Protein AF-A0A970RDG0-F1 (afdb_monomer)

pLDDT: mean 81.61, std 16.7, range [33.03, 96.19]

Solvent-accessible surface area (backbone atoms only — not comparable to full-atom values): 4797 Å² total; per-residue (Å²): 130,56,71,69,56,57,50,50,53,48,50,53,50,68,67,30,68,68,54,47,50,33,31,42,44,54,76,74,32,67,66,60,44,53,52,42,35,73,81,38,53,65,60,36,48,50,36,45,52,50,17,53,51,48,52,52,49,52,54,51,38,48,76,72,72,43,88,59,63,78,78,69,55,69,76,65,68,66,65,69,77,74,117

Foldseek 3Di:
DPPVVVLVVLVVLLPDVVLLVLLCCQPPPVPVLVVCCVVPVVVSVVSNVSNVVNVVSVVVCVVVVNPCVVSVCPPPVVVVVPD

Secondary structure (DSSP, 8-state):
--HHHHHHHHHHHHT-HHHHHHHHHHHH-HHHHHHHHHH-HHHHHHHHHHHHHHHHHHHHHHHTT---GGGS-TTTTSSSS--

Sequence (83 aa):
MSESTSLALLLELVSNPLMMSNYTLYTGNPEDLGSIAKDDPQLAEWIRDLGRTMEAALKHLRKHGVPVDHLTCLEVMASEMMN

Radius of gyration: 14.49 Å; Cα contacts (8 Å, |Δi|>4): 57; chains: 1; bounding box: 28×36×34 Å

Mean predicted aligned error: 7.54 Å

Structure (mmCIF, N/CA/C/O backbone):
data_AF-A0A970RDG0-F1
#
_entry.id   AF-A0A970RDG0-F1
#
loop_
_atom_site.group_PDB
_atom_site.id
_atom_site.type_symbol
_atom_site.label_atom_id
_atom_site.label_alt_id
_atom_site.label_comp_id
_atom_site.label_asym_id
_atom_site.label_entity_id
_atom_site.label_seq_id
_atom_site.pdbx_PDB_ins_code
_atom_site.Cartn_x
_atom_site.Cartn_y
_atom_site.Cartn_z
_atom_site.occupancy
_atom_site.B_iso_or_equiv
_atom_site.auth_seq_id
_atom_site.auth_comp_id
_atom_site.auth_asym_id
_atom_site.auth_atom_id
_atom_site.pdbx_PDB_model_num
ATOM 1 N N . MET A 1 1 ? -6.951 16.122 17.157 1.00 57.53 1 MET A N 1
ATOM 2 C CA . MET A 1 1 ? -7.912 15.221 16.483 1.00 57.53 1 MET A CA 1
ATOM 3 C C . MET A 1 1 ? -8.368 14.191 17.494 1.00 57.53 1 MET A C 1
ATOM 5 O O . MET A 1 1 ? -7.537 13.770 18.288 1.00 57.53 1 MET A O 1
ATOM 9 N N . SER A 1 2 ? -9.654 13.838 17.524 1.00 72.12 2 SER A N 1
ATOM 10 C CA . SER A 1 2 ? -10.101 12.703 18.337 1.00 72.12 2 SER A CA 1
ATOM 11 C C . SER A 1 2 ? -9.523 11.408 17.755 1.00 72.12 2 SER A C 1
ATOM 13 O O . SER A 1 2 ? -9.278 11.330 16.549 1.00 72.12 2 SER A O 1
ATOM 15 N N . GLU A 1 3 ? -9.313 10.389 18.590 1.00 67.19 3 GLU A N 1
ATOM 16 C CA . GLU A 1 3 ? -8.848 9.067 18.132 1.00 67.19 3 GLU A CA 1
ATOM 17 C C . GLU A 1 3 ? -9.744 8.494 17.023 1.00 67.19 3 GLU A C 1
ATOM 19 O O . GLU A 1 3 ? -9.254 7.878 16.081 1.00 67.19 3 GLU A O 1
ATOM 24 N N . SER A 1 4 ? -11.046 8.797 17.073 1.00 74.69 4 SER A N 1
ATOM 25 C CA . SER A 1 4 ? -12.032 8.418 16.057 1.00 74.69 4 SER A CA 1
ATOM 26 C C . SER A 1 4 ? -11.716 8.986 14.665 1.00 74.69 4 SER A C 1
ATOM 28 O O . SER A 1 4 ? -11.801 8.254 13.681 1.00 74.69 4 SER A O 1
ATOM 30 N N . THR A 1 5 ? -11.296 10.253 14.559 1.00 82.69 5 THR A N 1
ATOM 31 C CA . THR A 1 5 ? -10.949 10.856 13.259 1.00 82.69 5 THR A CA 1
ATOM 32 C C . THR A 1 5 ? -9.647 10.284 12.705 1.00 82.69 5 THR A C 1
ATOM 34 O O . THR A 1 5 ? -9.561 9.997 11.515 1.00 82.69 5 THR A O 1
ATOM 37 N N . SER A 1 6 ? -8.636 10.086 13.554 1.00 84.75 6 SER A N 1
ATOM 38 C CA . SER A 1 6 ? -7.359 9.502 13.125 1.00 84.75 6 SER A CA 1
ATOM 39 C C . SER A 1 6 ? -7.535 8.067 12.622 1.00 84.75 6 SER A C 1
ATOM 41 O O . SER A 1 6 ? -6.941 7.693 11.614 1.00 84.75 6 SER A O 1
ATOM 43 N N . LEU A 1 7 ? -8.388 7.281 13.285 1.00 86.19 7 LEU A N 1
ATOM 44 C CA . LEU A 1 7 ? -8.705 5.920 12.863 1.00 86.19 7 LEU A CA 1
ATOM 45 C C . LEU A 1 7 ? -9.443 5.886 11.518 1.00 86.19 7 LEU A C 1
ATOM 47 O O . LEU A 1 7 ? -9.101 5.073 10.663 1.00 86.19 7 LEU A O 1
ATOM 51 N N . ALA A 1 8 ? -10.413 6.783 11.313 1.00 87.38 8 ALA A N 1
ATOM 52 C CA . ALA A 1 8 ? -11.147 6.889 10.053 1.00 87.38 8 ALA A CA 1
ATOM 53 C C . ALA A 1 8 ? -10.214 7.205 8.873 1.00 87.38 8 ALA A C 1
ATOM 55 O O . ALA A 1 8 ? -10.253 6.515 7.860 1.00 87.38 8 ALA A O 1
ATOM 56 N N . LEU A 1 9 ? -9.301 8.167 9.038 1.00 89.06 9 LEU A N 1
ATOM 57 C CA . LEU A 1 9 ? -8.331 8.508 7.993 1.00 89.06 9 LEU A CA 1
ATOM 58 C C . LEU A 1 9 ? -7.354 7.365 7.698 1.00 89.06 9 LEU A C 1
ATOM 60 O O . LEU A 1 9 ? -6.990 7.150 6.545 1.00 89.06 9 LEU A O 1
ATOM 64 N N . LEU A 1 10 ? -6.931 6.611 8.718 1.00 90.81 10 LEU A N 1
ATOM 65 C CA . LEU A 1 10 ? -6.094 5.428 8.508 1.00 90.81 10 LEU A CA 1
ATOM 66 C C . LEU A 1 10 ? -6.844 4.342 7.737 1.00 90.81 10 LEU A C 1
ATOM 68 O O . LEU A 1 10 ? -6.253 3.717 6.862 1.00 90.81 10 LEU A O 1
ATOM 72 N N . LEU A 1 11 ? -8.130 4.137 8.028 1.00 89.88 11 LEU A N 1
ATOM 73 C CA . LEU A 1 11 ? -8.981 3.207 7.287 1.00 89.88 11 LEU A CA 1
ATOM 74 C C . LEU A 1 11 ? -9.169 3.637 5.830 1.00 89.88 11 LEU A C 1
ATOM 76 O O . LEU A 1 11 ? -9.040 2.804 4.934 1.00 89.88 11 LEU A O 1
ATOM 80 N N . GLU A 1 12 ? -9.415 4.923 5.583 1.00 91.00 12 GLU A N 1
ATOM 81 C CA . GLU A 1 12 ? -9.501 5.486 4.230 1.00 91.00 12 GLU A CA 1
ATOM 82 C C . GLU A 1 12 ? -8.189 5.304 3.460 1.00 91.00 12 GLU A C 1
ATOM 84 O O . GLU A 1 12 ? -8.205 4.901 2.297 1.00 91.00 12 GLU A O 1
ATOM 89 N N . LEU A 1 13 ? -7.049 5.530 4.121 1.00 90.69 13 LEU A N 1
ATOM 90 C CA . LEU A 1 13 ? -5.728 5.330 3.533 1.00 90.69 13 LEU A CA 1
ATOM 91 C C . LEU A 1 13 ? -5.502 3.865 3.144 1.00 90.69 13 LEU A C 1
ATOM 93 O O . LEU A 1 13 ? -5.114 3.599 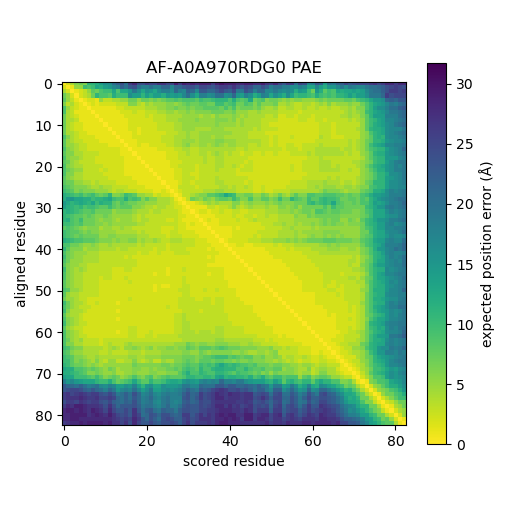2.007 1.00 90.69 13 LEU A O 1
ATOM 97 N N . VAL A 1 14 ? -5.749 2.917 4.058 1.00 90.44 14 VAL A N 1
ATOM 98 C CA . VAL A 1 14 ? -5.482 1.494 3.778 1.00 90.44 14 VAL A CA 1
ATOM 99 C C . VAL A 1 14 ? -6.498 0.855 2.835 1.00 90.44 14 VAL A C 1
ATOM 101 O O . VAL A 1 14 ? -6.212 -0.174 2.235 1.00 90.44 14 VAL A O 1
ATOM 104 N N . SER A 1 15 ? -7.668 1.469 2.677 1.00 88.00 15 SER A N 1
ATOM 105 C CA . SER A 1 15 ? -8.686 1.028 1.716 1.00 88.00 15 SER A CA 1
ATOM 106 C C . SER A 1 15 ? -8.501 1.665 0.335 1.00 88.00 15 SER A C 1
ATOM 108 O O . SER A 1 15 ? -9.244 1.349 -0.593 1.00 88.00 15 SER A O 1
ATOM 110 N N . ASN A 1 16 ? -7.534 2.573 0.171 1.00 89.94 16 ASN A N 1
ATOM 111 C CA . ASN A 1 16 ? -7.297 3.254 -1.092 1.00 89.94 16 ASN A CA 1
ATOM 112 C C . ASN A 1 16 ? -6.656 2.291 -2.122 1.00 89.94 16 ASN A C 1
ATOM 114 O O . ASN A 1 16 ? -5.557 1.782 -1.877 1.00 89.94 16 ASN A O 1
ATOM 118 N N . PRO A 1 17 ? -7.268 2.082 -3.305 1.00 87.19 17 PRO A N 1
ATOM 119 C CA . PRO A 1 17 ? -6.749 1.148 -4.309 1.00 87.19 17 PRO A CA 1
ATOM 120 C C . PRO A 1 17 ? -5.347 1.487 -4.831 1.00 87.19 17 PRO A C 1
ATOM 122 O O . PRO A 1 17 ? -4.560 0.584 -5.119 1.00 87.19 17 PRO A O 1
ATOM 125 N N . LEU A 1 18 ? -5.001 2.776 -4.932 1.00 87.81 18 LEU A N 1
ATOM 126 C CA . LEU A 1 18 ? -3.662 3.200 -5.349 1.00 87.81 18 LEU A CA 1
ATOM 127 C C . LEU A 1 18 ? -2.633 2.874 -4.268 1.00 87.81 18 LEU A C 1
ATOM 129 O O . LEU A 1 18 ? -1.552 2.382 -4.586 1.00 87.81 18 LEU A O 1
ATOM 133 N N . MET A 1 19 ? -2.966 3.095 -2.995 1.00 90.31 19 MET A N 1
ATOM 134 C CA . MET A 1 19 ? -2.091 2.720 -1.879 1.00 90.31 19 MET A CA 1
ATOM 135 C C . MET A 1 19 ? -1.880 1.207 -1.825 1.00 90.31 19 MET A C 1
ATOM 137 O O . MET A 1 19 ? -0.746 0.753 -1.694 1.00 90.31 19 MET A O 1
ATOM 141 N N . MET A 1 20 ? -2.946 0.428 -2.015 1.00 87.88 20 MET A N 1
ATOM 142 C CA . MET A 1 20 ? -2.882 -1.033 -2.099 1.00 87.88 20 MET A CA 1
ATOM 143 C C . MET A 1 20 ? -2.025 -1.527 -3.270 1.00 87.88 20 MET A C 1
ATOM 145 O O . MET A 1 20 ? -1.218 -2.441 -3.102 1.00 87.88 20 MET A O 1
ATOM 149 N N . SER A 1 21 ? -2.144 -0.899 -4.441 1.00 85.69 21 SER A N 1
ATOM 150 C CA . SER A 1 21 ? -1.336 -1.247 -5.618 1.00 85.69 21 SER A CA 1
ATOM 151 C C . SER A 1 21 ? 0.149 -0.954 -5.385 1.00 85.69 21 SER A C 1
ATOM 153 O O . SER A 1 21 ? 0.998 -1.806 -5.633 1.00 85.69 21 SER A O 1
ATOM 155 N N . ASN A 1 22 ? 0.470 0.217 -4.822 1.00 87.88 22 ASN A N 1
ATOM 156 C CA . ASN A 1 22 ? 1.843 0.571 -4.449 1.00 87.88 22 ASN A CA 1
ATOM 157 C C . ASN A 1 22 ? 2.414 -0.383 -3.395 1.00 87.88 22 ASN A C 1
ATOM 159 O O . ASN A 1 22 ? 3.562 -0.806 -3.493 1.00 87.88 22 ASN A O 1
ATOM 163 N N . TYR A 1 23 ? 1.605 -0.762 -2.405 1.00 89.44 23 TYR A N 1
ATOM 164 C CA . TYR A 1 23 ? 2.004 -1.720 -1.381 1.00 89.44 23 TYR A CA 1
ATOM 165 C C . TYR A 1 23 ? 2.252 -3.121 -1.953 1.00 89.44 23 TYR A C 1
ATOM 167 O O . TYR A 1 23 ? 3.198 -3.794 -1.543 1.00 89.44 23 TYR A O 1
ATOM 175 N N . THR A 1 24 ? 1.462 -3.533 -2.944 1.00 86.81 24 THR A N 1
ATOM 176 C CA . THR A 1 24 ? 1.656 -4.792 -3.676 1.00 86.81 24 THR A CA 1
ATOM 177 C C . THR A 1 24 ? 2.966 -4.786 -4.456 1.00 86.81 24 THR A C 1
ATOM 179 O O . THR A 1 24 ? 3.743 -5.727 -4.342 1.00 86.81 24 THR A O 1
ATOM 182 N N . LEU A 1 25 ? 3.269 -3.707 -5.183 1.00 86.44 25 LEU A N 1
ATOM 183 C CA . LEU A 1 25 ? 4.551 -3.560 -5.881 1.00 86.44 25 LEU A CA 1
ATOM 184 C C . LEU A 1 25 ? 5.732 -3.564 -4.901 1.00 86.44 25 LEU A C 1
ATOM 186 O O . LEU A 1 25 ? 6.742 -4.220 -5.143 1.00 86.44 25 LEU A O 1
ATOM 190 N N . TYR A 1 26 ? 5.586 -2.874 -3.768 1.00 86.31 26 TYR A N 1
ATOM 191 C CA . TYR A 1 26 ? 6.603 -2.812 -2.720 1.00 86.31 26 TYR A CA 1
ATOM 192 C C . TYR A 1 26 ? 6.883 -4.174 -2.059 1.00 86.31 26 TYR A C 1
ATOM 194 O O . TYR A 1 26 ? 8.043 -4.488 -1.801 1.00 86.31 26 TYR A O 1
ATOM 202 N N . THR A 1 27 ? 5.850 -4.975 -1.774 1.00 85.38 27 THR A N 1
ATOM 203 C CA . THR A 1 27 ? 5.985 -6.243 -1.025 1.00 85.38 27 THR A CA 1
ATOM 204 C C . THR A 1 27 ? 6.117 -7.483 -1.902 1.00 85.38 27 THR A C 1
ATOM 206 O O . THR A 1 27 ? 6.797 -8.430 -1.514 1.00 85.38 27 THR A O 1
ATOM 209 N N . GLY A 1 28 ? 5.454 -7.496 -3.056 1.00 79.12 28 GLY A N 1
ATOM 210 C CA . GLY A 1 28 ? 5.253 -8.686 -3.875 1.00 79.12 28 GLY A CA 1
ATOM 211 C C . GLY A 1 28 ? 6.070 -8.728 -5.160 1.00 79.12 28 GLY A C 1
ATOM 212 O O . GLY A 1 28 ? 6.204 -9.814 -5.716 1.00 79.12 28 GLY A O 1
ATOM 213 N N . ASN A 1 29 ? 6.622 -7.602 -5.640 1.00 81.81 29 ASN A N 1
ATOM 214 C CA . ASN A 1 29 ? 7.312 -7.589 -6.933 1.00 81.81 29 ASN A CA 1
ATOM 215 C C . ASN A 1 29 ? 8.602 -6.737 -6.968 1.00 81.81 29 ASN A C 1
ATOM 217 O O . ASN A 1 29 ? 8.648 -5.664 -7.578 1.00 81.81 29 ASN A O 1
ATOM 221 N N . PRO A 1 30 ? 9.690 -7.201 -6.319 1.00 77.62 30 PRO A N 1
ATOM 222 C CA . PRO A 1 30 ? 10.953 -6.463 -6.268 1.00 77.62 30 PRO A CA 1
ATOM 223 C C . PRO A 1 30 ? 11.626 -6.306 -7.641 1.00 77.62 30 PRO A C 1
ATOM 225 O O . PRO A 1 30 ? 12.381 -5.353 -7.839 1.00 77.62 30 PRO A O 1
ATOM 228 N N . GLU A 1 31 ? 11.359 -7.209 -8.590 1.00 84.00 31 GLU A N 1
ATOM 229 C CA . GLU A 1 31 ? 11.902 -7.149 -9.953 1.00 84.00 31 GLU A CA 1
ATOM 230 C C . GLU A 1 31 ? 11.267 -6.020 -10.775 1.00 84.00 31 GLU A C 1
ATOM 232 O O . GLU A 1 31 ? 11.987 -5.245 -11.413 1.00 84.00 31 GLU A O 1
ATOM 237 N N . ASP A 1 32 ? 9.943 -5.859 -10.691 1.00 85.69 32 ASP A N 1
ATOM 238 C CA . ASP A 1 32 ? 9.222 -4.739 -11.309 1.00 85.69 32 ASP A CA 1
ATOM 239 C C . ASP A 1 32 ? 9.700 -3.410 -10.733 1.00 85.69 32 ASP A C 1
ATOM 241 O O . ASP A 1 32 ? 10.028 -2.478 -11.467 1.00 85.69 32 ASP A O 1
ATOM 24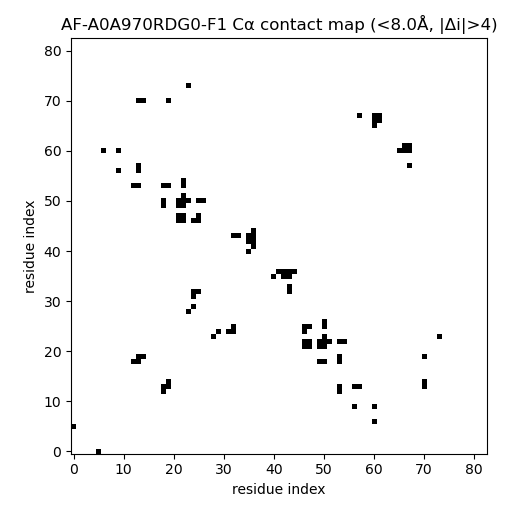5 N N . LEU A 1 33 ? 9.828 -3.339 -9.407 1.00 86.81 33 LEU A N 1
ATOM 246 C CA . LEU A 1 33 ? 10.323 -2.147 -8.729 1.00 86.81 33 LEU A CA 1
ATOM 247 C C . LEU A 1 33 ? 11.772 -1.816 -9.130 1.00 86.81 33 LEU A C 1
ATOM 249 O O . LEU A 1 33 ? 12.145 -0.648 -9.243 1.00 86.81 33 LEU A O 1
ATOM 253 N N . GLY A 1 34 ? 12.594 -2.845 -9.349 1.00 87.50 34 GLY A N 1
ATOM 254 C CA . GLY A 1 34 ? 13.955 -2.716 -9.861 1.00 87.50 34 GLY A CA 1
ATOM 255 C C . GLY A 1 34 ? 14.004 -2.249 -11.315 1.00 87.50 34 GLY A C 1
ATOM 256 O O . GLY A 1 34 ? 14.9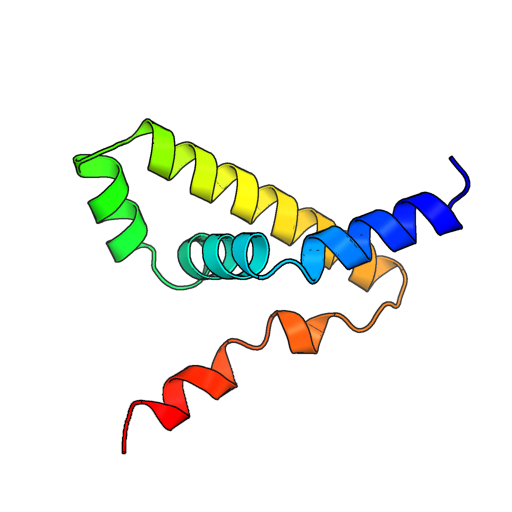16 -1.510 -11.680 1.00 87.50 34 GLY A O 1
ATOM 257 N N . SER A 1 35 ? 13.026 -2.640 -12.131 1.00 91.19 35 SER A N 1
ATOM 258 C CA . SER A 1 35 ? 12.885 -2.173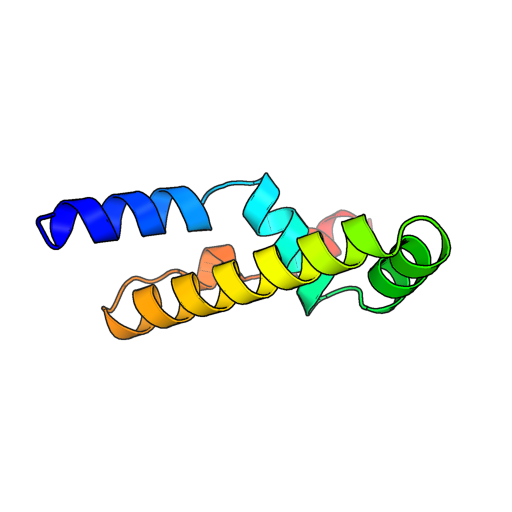 -13.514 1.00 91.19 35 SER A CA 1
ATOM 259 C C . SER A 1 35 ? 12.449 -0.709 -13.556 1.00 91.19 35 SER A C 1
ATOM 261 O O . SER A 1 35 ? 13.125 0.094 -14.191 1.00 91.19 35 SER A O 1
ATOM 263 N N . ILE A 1 36 ? 11.439 -0.328 -12.763 1.00 90.38 36 ILE A N 1
ATOM 264 C CA . ILE A 1 36 ? 11.025 1.074 -12.591 1.00 90.38 36 ILE A CA 1
ATOM 265 C C . ILE A 1 36 ? 12.209 1.921 -12.122 1.00 90.38 36 ILE A C 1
ATOM 267 O O . ILE A 1 36 ? 12.439 2.987 -12.668 1.00 90.38 36 ILE A O 1
ATOM 271 N N . ALA A 1 37 ? 13.016 1.436 -11.174 1.00 91.94 37 ALA A N 1
ATOM 272 C CA . ALA A 1 37 ? 14.164 2.188 -10.670 1.00 91.94 37 ALA A CA 1
ATOM 273 C C . ALA A 1 37 ? 15.257 2.458 -11.720 1.00 91.94 37 ALA A C 1
ATOM 275 O O . ALA A 1 37 ? 16.060 3.367 -11.519 1.00 91.94 37 ALA A O 1
ATOM 276 N N . LYS A 1 38 ? 15.330 1.673 -12.805 1.00 94.12 38 LYS A N 1
ATOM 277 C CA . LYS A 1 38 ? 16.273 1.921 -13.909 1.00 94.12 38 LYS A CA 1
ATOM 278 C C . LYS A 1 38 ? 15.802 3.064 -14.804 1.00 94.12 38 LYS A C 1
ATOM 280 O O . LYS A 1 38 ? 16.641 3.836 -15.260 1.00 94.12 38 LYS A O 1
ATOM 285 N N . ASP A 1 39 ? 14.495 3.155 -15.027 1.00 95.12 39 ASP A N 1
ATOM 286 C CA . ASP A 1 39 ? 13.884 4.152 -15.909 1.00 95.12 39 ASP A CA 1
ATOM 287 C C . ASP A 1 39 ? 13.575 5.460 -15.161 1.00 95.12 39 ASP A C 1
ATOM 289 O O . ASP A 1 39 ? 13.869 6.548 -15.653 1.00 95.12 39 ASP A O 1
ATOM 293 N N . ASP A 1 40 ? 13.033 5.351 -13.946 1.00 96.19 40 ASP A N 1
ATOM 294 C CA . ASP A 1 40 ? 12.689 6.452 -13.047 1.00 96.19 40 ASP A CA 1
ATOM 295 C C . ASP A 1 40 ? 13.006 6.091 -11.574 1.00 96.19 40 ASP A C 1
ATOM 297 O O . ASP A 1 40 ? 12.175 5.533 -10.839 1.00 96.19 40 ASP A O 1
ATOM 301 N N . PRO A 1 41 ? 14.224 6.422 -11.101 1.00 94.25 41 PRO A N 1
ATOM 302 C CA . PRO A 1 41 ? 14.642 6.170 -9.724 1.00 94.25 41 PRO A CA 1
ATOM 303 C C . PRO A 1 41 ? 13.775 6.879 -8.678 1.00 94.25 41 PRO A C 1
ATOM 305 O O . PRO A 1 41 ? 13.592 6.353 -7.578 1.00 94.25 41 PRO A O 1
ATOM 308 N N . GLN A 1 42 ? 13.254 8.066 -9.005 1.00 96.12 42 GLN A N 1
ATOM 309 C CA . GLN A 1 42 ? 12.484 8.884 -8.073 1.00 96.12 42 GLN A CA 1
ATOM 310 C C . GLN A 1 42 ? 11.087 8.298 -7.870 1.00 96.12 42 GLN A C 1
ATOM 312 O O . GLN A 1 42 ? 10.628 8.173 -6.734 1.00 96.12 42 GLN A O 1
ATOM 317 N N . LEU A 1 43 ? 10.443 7.856 -8.951 1.00 93.31 43 LEU A N 1
ATOM 318 C CA . LEU A 1 43 ? 9.183 7.129 -8.867 1.00 93.31 43 LEU A CA 1
ATOM 319 C C . LEU A 1 43 ? 9.337 5.848 -8.040 1.00 93.31 43 LEU A C 1
ATOM 321 O O . LEU A 1 43 ? 8.514 5.579 -7.167 1.00 93.31 43 LEU A O 1
ATOM 325 N N . ALA A 1 44 ? 10.407 5.079 -8.259 1.00 93.50 44 ALA A N 1
ATOM 326 C CA . ALA A 1 44 ? 10.666 3.874 -7.473 1.00 93.50 44 ALA A CA 1
ATOM 327 C C . ALA A 1 44 ? 10.837 4.174 -5.973 1.00 93.50 44 ALA A C 1
ATOM 329 O O . ALA A 1 44 ? 10.369 3.404 -5.132 1.00 93.50 44 ALA A O 1
ATOM 330 N N . GLU A 1 45 ? 11.485 5.285 -5.618 1.00 94.19 45 GLU A N 1
ATOM 331 C CA . GLU A 1 45 ? 11.596 5.737 -4.229 1.00 94.19 45 GLU A CA 1
ATOM 332 C C . GLU A 1 45 ? 10.230 6.104 -3.637 1.00 94.19 45 GLU A C 1
ATOM 334 O O . GLU A 1 45 ? 9.892 5.624 -2.553 1.00 94.19 45 GLU A O 1
ATOM 339 N N . TRP A 1 46 ? 9.394 6.842 -4.372 1.00 94.62 46 TRP A N 1
ATOM 340 C CA . TRP A 1 46 ? 8.035 7.168 -3.931 1.00 94.62 46 TRP A CA 1
ATOM 341 C C . TRP A 1 46 ? 7.178 5.926 -3.701 1.00 94.62 46 TRP A C 1
ATOM 343 O O . TRP A 1 46 ? 6.476 5.849 -2.693 1.00 94.62 46 TRP A O 1
ATOM 353 N N . ILE A 1 47 ? 7.266 4.921 -4.574 1.00 93.06 47 ILE A N 1
ATOM 354 C CA . ILE A 1 47 ? 6.547 3.654 -4.385 1.00 93.06 47 ILE A CA 1
ATOM 355 C C . ILE A 1 47 ? 7.005 2.971 -3.084 1.00 93.06 47 ILE A C 1
ATOM 357 O O . ILE A 1 47 ? 6.166 2.499 -2.312 1.00 93.06 47 ILE A O 1
ATOM 361 N N . ARG A 1 48 ? 8.314 2.964 -2.780 1.00 91.94 48 ARG A N 1
ATOM 362 C CA . ARG A 1 48 ? 8.833 2.416 -1.508 1.00 91.94 48 ARG A CA 1
ATOM 363 C C . ARG A 1 48 ? 8.324 3.194 -0.303 1.00 91.94 48 ARG A C 1
ATOM 365 O O . ARG A 1 48 ? 7.954 2.583 0.696 1.00 91.94 48 ARG A O 1
ATOM 372 N N . ASP A 1 49 ? 8.302 4.518 -0.370 1.00 94.25 49 ASP A N 1
ATOM 373 C CA . ASP A 1 49 ? 7.817 5.366 0.723 1.00 94.25 49 ASP A CA 1
ATOM 374 C C . ASP A 1 49 ? 6.331 5.155 1.004 1.00 94.25 49 ASP A C 1
ATOM 376 O O . ASP A 1 49 ? 5.924 5.006 2.163 1.00 94.25 49 ASP A O 1
ATOM 380 N N . LEU A 1 50 ? 5.524 5.064 -0.052 1.00 93.12 50 LEU A N 1
ATOM 381 C CA . LEU A 1 50 ? 4.104 4.744 0.053 1.00 93.12 50 LEU A CA 1
ATOM 382 C C . LEU A 1 50 ? 3.895 3.333 0.616 1.00 93.12 50 LEU A C 1
ATOM 384 O O . LEU A 1 50 ? 3.074 3.156 1.516 1.00 93.12 50 LEU A O 1
ATOM 388 N N . GLY A 1 51 ? 4.684 2.352 0.170 1.00 91.81 51 GLY A N 1
ATOM 389 C CA . GLY A 1 51 ? 4.6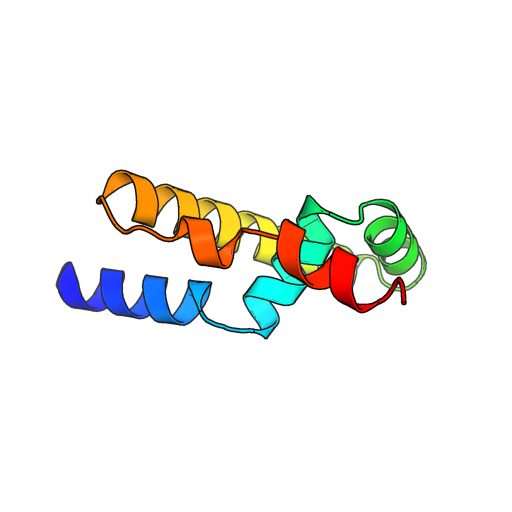62 0.989 0.701 1.00 91.81 51 GLY A CA 1
ATOM 390 C C . GLY A 1 51 ? 5.003 0.919 2.194 1.00 91.81 51 GLY A C 1
ATOM 391 O O . GLY A 1 51 ? 4.271 0.298 2.966 1.00 91.81 51 GLY A O 1
ATOM 392 N N . ARG A 1 52 ? 6.050 1.630 2.636 1.00 92.50 52 ARG A N 1
ATOM 393 C CA . ARG A 1 52 ? 6.426 1.743 4.059 1.00 92.50 52 ARG A CA 1
ATOM 394 C C . ARG A 1 52 ? 5.342 2.420 4.896 1.00 92.50 52 ARG A C 1
ATOM 396 O O . ARG A 1 52 ? 5.051 1.983 6.010 1.00 92.50 52 ARG A O 1
ATOM 403 N N . THR A 1 53 ? 4.725 3.470 4.358 1.00 92.88 53 THR A N 1
ATOM 404 C CA . THR A 1 53 ? 3.615 4.181 5.011 1.00 92.88 53 THR A CA 1
ATOM 405 C C . THR A 1 53 ? 2.406 3.265 5.189 1.00 92.88 53 THR A C 1
ATOM 407 O O . THR A 1 53 ? 1.82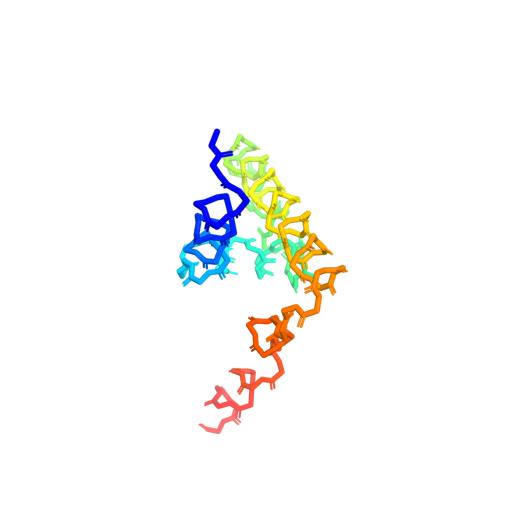6 3.204 6.276 1.00 92.88 53 THR A O 1
ATOM 410 N N . MET A 1 54 ? 2.065 2.501 4.151 1.00 92.25 54 MET A N 1
ATOM 411 C CA . MET A 1 54 ? 0.984 1.523 4.186 1.00 92.25 54 MET A CA 1
ATOM 412 C C . MET A 1 54 ? 1.244 0.425 5.224 1.00 92.25 54 MET A C 1
ATOM 414 O O . MET A 1 54 ? 0.374 0.122 6.041 1.00 92.25 54 MET A O 1
ATOM 418 N N . GLU A 1 55 ? 2.460 -0.125 5.258 1.00 91.81 55 GLU A N 1
ATOM 419 C CA . GLU A 1 55 ? 2.864 -1.136 6.239 1.00 91.81 55 GLU A CA 1
ATOM 420 C C . GLU A 1 55 ? 2.717 -0.627 7.681 1.00 91.81 55 GLU A C 1
ATOM 422 O O . GLU A 1 55 ? 2.181 -1.320 8.554 1.00 91.81 55 GLU A O 1
ATOM 427 N N . ALA A 1 56 ? 3.151 0.611 7.934 1.00 92.19 56 ALA A N 1
ATOM 428 C CA . ALA A 1 56 ? 3.024 1.244 9.238 1.00 92.19 56 ALA A CA 1
ATOM 429 C C . ALA A 1 56 ? 1.553 1.446 9.639 1.00 92.19 56 ALA A C 1
ATOM 431 O O . ALA A 1 56 ? 1.191 1.151 10.784 1.00 92.19 56 ALA A O 1
ATOM 432 N N . ALA A 1 57 ? 0.702 1.890 8.708 1.00 92.00 57 ALA A N 1
ATOM 433 C CA . ALA A 1 57 ? -0.730 2.075 8.934 1.00 92.00 57 ALA A CA 1
ATOM 434 C C . ALA A 1 57 ? -1.429 0.747 9.263 1.00 92.00 57 ALA A C 1
ATOM 436 O O . ALA A 1 57 ? -2.109 0.641 10.285 1.00 92.00 57 ALA A O 1
ATOM 437 N N . LEU A 1 58 ? -1.187 -0.300 8.472 1.00 91.31 58 LEU A N 1
ATOM 438 C CA . LEU A 1 58 ? -1.732 -1.640 8.702 1.00 91.31 58 LEU A CA 1
ATOM 439 C C . LEU A 1 58 ? -1.285 -2.209 10.056 1.00 91.31 58 LEU A C 1
ATOM 441 O O . LEU A 1 58 ? -2.100 -2.720 10.826 1.00 91.31 58 LEU A O 1
ATOM 445 N N . LYS A 1 59 ? 0.000 -2.063 10.403 1.00 91.50 59 LYS A N 1
ATOM 446 C CA . LYS A 1 59 ? 0.533 -2.475 11.710 1.00 91.50 59 LYS A CA 1
ATOM 447 C C . LYS A 1 59 ? -0.123 -1.714 12.860 1.00 91.50 59 LYS A C 1
ATOM 449 O O . LYS A 1 59 ? -0.372 -2.301 13.913 1.00 91.50 59 LYS A O 1
ATOM 454 N N . HIS A 1 60 ? -0.385 -0.421 12.684 1.00 91.44 60 HIS A N 1
ATOM 455 C CA . HIS A 1 60 ? -1.078 0.387 13.680 1.00 91.44 60 HIS A CA 1
ATOM 456 C C . HIS A 1 60 ? -2.527 -0.080 13.866 1.00 91.44 60 HIS A C 1
ATOM 458 O O . HIS A 1 60 ? -2.945 -0.296 15.002 1.00 91.44 60 HIS A O 1
ATOM 464 N N . LEU A 1 61 ? -3.261 -0.314 12.777 1.00 90.56 61 LE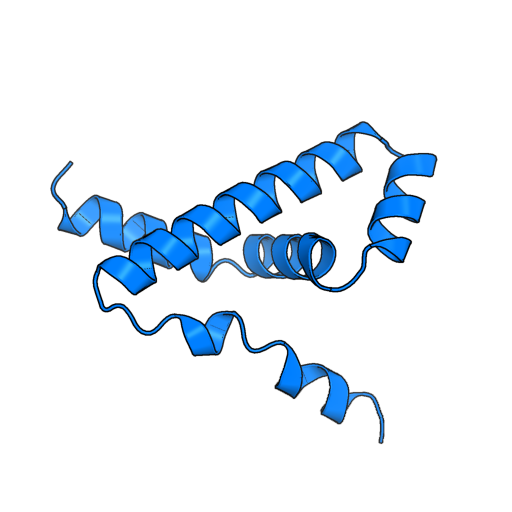U A N 1
ATOM 465 C CA . LEU A 1 61 ? -4.642 -0.805 12.800 1.00 90.56 61 LEU A CA 1
ATOM 466 C C . LEU A 1 61 ? -4.750 -2.179 13.483 1.00 90.56 61 LEU A C 1
ATOM 468 O O . LEU A 1 61 ? -5.572 -2.347 14.385 1.00 90.56 61 LEU A O 1
ATOM 472 N N . ARG A 1 62 ? -3.845 -3.117 13.168 1.00 89.81 62 ARG A N 1
ATOM 473 C CA . ARG A 1 62 ? -3.762 -4.427 13.846 1.00 89.81 62 ARG A CA 1
ATOM 474 C C . ARG A 1 62 ? -3.563 -4.301 15.353 1.00 89.81 62 ARG A C 1
ATOM 476 O O . ARG A 1 62 ? -4.235 -4.980 16.123 1.00 89.81 62 ARG A O 1
ATOM 483 N N . LYS A 1 63 ? -2.661 -3.416 15.794 1.00 89.62 63 LYS A N 1
ATOM 484 C CA . LYS A 1 63 ? -2.420 -3.169 17.228 1.00 89.62 63 LYS A CA 1
ATOM 485 C C . LYS A 1 63 ? -3.664 -2.664 17.965 1.00 89.62 63 LYS A C 1
ATOM 487 O O . LYS A 1 63 ? -3.770 -2.895 19.162 1.00 89.62 63 LYS A O 1
ATOM 492 N N . HIS A 1 64 ? -4.582 -2.009 17.258 1.00 89.06 64 HIS A N 1
ATOM 493 C CA . HIS A 1 64 ? -5.847 -1.510 17.800 1.00 89.06 64 HIS A CA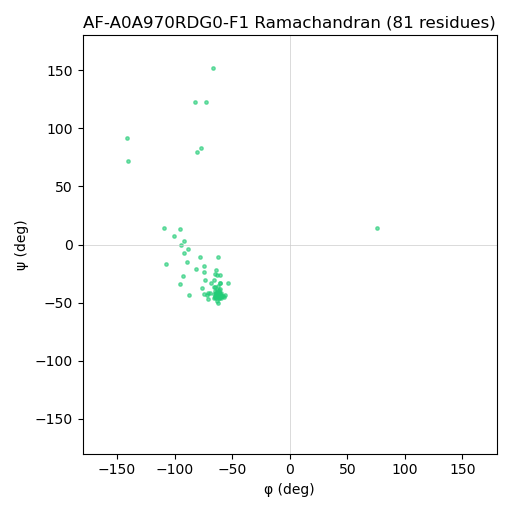 1
ATOM 494 C C . HIS A 1 64 ? -7.020 -2.479 17.571 1.00 89.06 64 HIS A C 1
ATOM 496 O O . HIS A 1 64 ? -8.173 -2.102 17.756 1.00 89.06 64 HIS A O 1
ATOM 502 N N . GLY A 1 65 ? -6.744 -3.728 17.178 1.00 88.69 65 GLY A N 1
ATOM 503 C CA . GLY A 1 65 ? -7.762 -4.767 17.011 1.00 88.69 65 GLY A CA 1
ATOM 504 C C . GLY A 1 65 ? -8.609 -4.632 15.745 1.00 88.69 65 GLY A C 1
ATOM 505 O O . GLY A 1 65 ? -9.646 -5.282 15.644 1.00 88.69 65 GLY A O 1
ATOM 506 N N . VAL A 1 66 ? -8.194 -3.810 14.777 1.00 88.12 66 VAL A N 1
ATOM 507 C CA . VAL A 1 66 ? -8.901 -3.672 13.500 1.00 88.12 66 VAL A CA 1
ATOM 508 C C . VAL A 1 66 ? -8.475 -4.806 12.554 1.00 88.12 66 VAL A C 1
ATOM 510 O O . VAL A 1 66 ? -7.283 -4.926 12.253 1.00 88.12 66 VAL A O 1
ATOM 513 N N . PRO A 1 67 ? -9.416 -5.625 12.048 1.00 84.00 67 PRO A N 1
ATOM 514 C CA . PRO A 1 67 ? -9.107 -6.782 11.211 1.00 84.00 67 PRO A CA 1
ATOM 515 C C . PRO A 1 67 ? -8.839 -6.365 9.757 1.00 84.00 67 PRO A C 1
ATOM 517 O O . PRO A 1 67 ? -9.701 -6.486 8.891 1.00 84.00 67 PRO A O 1
ATOM 520 N N . VAL A 1 68 ? -7.631 -5.875 9.475 1.00 84.38 68 VAL A N 1
ATOM 521 C CA . VAL A 1 68 ? -7.211 -5.408 8.134 1.00 84.38 68 VAL A CA 1
ATOM 522 C C . VAL A 1 68 ? -6.537 -6.483 7.275 1.00 84.38 68 VAL A C 1
ATOM 524 O O . VAL A 1 68 ? -6.101 -6.199 6.165 1.00 84.38 68 VAL A O 1
ATOM 527 N N . ASP A 1 69 ? -6.447 -7.725 7.753 1.00 80.06 69 ASP A N 1
ATOM 528 C CA . ASP A 1 69 ? -5.684 -8.783 7.073 1.00 80.06 69 ASP A CA 1
ATOM 529 C C . ASP A 1 69 ? -6.266 -9.173 5.709 1.00 80.06 69 ASP A C 1
ATOM 531 O O . ASP A 1 69 ? -5.516 -9.490 4.786 1.00 80.06 69 ASP A O 1
ATOM 535 N N . HIS A 1 70 ? -7.586 -9.051 5.554 1.00 77.75 70 HIS A N 1
ATOM 536 C CA . HIS A 1 70 ? -8.277 -9.257 4.281 1.00 77.75 70 HIS A CA 1
ATOM 537 C C . HIS A 1 70 ? -7.854 -8.249 3.201 1.00 77.75 70 HIS A C 1
ATOM 539 O O . HIS A 1 70 ? -7.906 -8.579 2.022 1.00 77.75 70 HIS A O 1
ATOM 545 N N . LEU A 1 71 ? -7.398 -7.049 3.585 1.00 74.12 71 LEU A N 1
ATOM 546 C CA . LEU A 1 71 ? -6.888 -6.051 2.641 1.00 74.12 71 LEU A CA 1
ATOM 547 C C . LEU A 1 71 ? -5.513 -6.449 2.105 1.00 74.12 71 LEU A C 1
ATOM 549 O O . LEU A 1 71 ? -5.180 -6.142 0.972 1.00 74.12 71 LEU A O 1
ATOM 553 N N . THR A 1 72 ? -4.716 -7.159 2.904 1.00 70.00 72 THR A N 1
ATOM 554 C CA . THR A 1 72 ? -3.344 -7.561 2.554 1.00 70.00 72 THR A CA 1
ATOM 555 C C . THR A 1 72 ? -3.243 -8.953 1.938 1.00 70.00 72 THR A C 1
ATOM 557 O O . THR A 1 72 ? -2.143 -9.408 1.632 1.00 70.00 72 THR A O 1
ATOM 560 N N . CYS A 1 73 ? -4.367 -9.658 1.795 1.00 62.16 73 CYS A N 1
ATOM 561 C CA . CYS A 1 73 ? -4.401 -11.032 1.315 1.00 62.16 73 CYS A CA 1
ATOM 562 C C . CYS A 1 73 ? -4.208 -11.056 -0.211 1.00 62.16 73 CYS A C 1
ATOM 564 O O . CYS A 1 73 ? -5.157 -11.102 -0.988 1.00 62.16 73 CYS A O 1
ATOM 566 N N . LEU A 1 74 ? -2.944 -10.998 -0.634 1.00 55.81 74 LEU A N 1
ATOM 567 C CA . LEU A 1 74 ? -2.503 -11.086 -2.031 1.00 55.81 74 LEU A CA 1
ATOM 568 C C . LEU A 1 74 ? -2.844 -12.434 -2.701 1.00 55.81 74 LEU A C 1
ATOM 570 O O . LEU A 1 74 ? -2.728 -12.564 -3.916 1.00 55.81 74 LEU A O 1
ATOM 574 N N . GLU A 1 75 ? -3.289 -13.433 -1.937 1.00 48.62 75 GLU A N 1
ATOM 575 C CA . GLU A 1 75 ? -3.435 -14.818 -2.399 1.00 48.62 75 GLU A CA 1
ATOM 576 C C . GLU A 1 75 ? -4.678 -15.089 -3.269 1.00 48.62 75 GLU A C 1
ATOM 578 O O . GLU A 1 75 ? -4.748 -16.141 -3.899 1.00 48.62 75 GLU A O 1
ATOM 583 N N . VAL A 1 76 ? -5.643 -14.165 -3.377 1.00 41.50 76 VAL A N 1
ATOM 584 C CA . VAL A 1 76 ? -6.889 -14.435 -4.132 1.00 41.50 76 VAL A CA 1
ATOM 585 C C . VAL A 1 76 ? -6.822 -13.996 -5.602 1.00 41.50 76 VAL A C 1
ATOM 587 O O . VAL A 1 76 ? -7.457 -14.621 -6.445 1.00 41.50 76 VAL A O 1
ATOM 590 N N . MET A 1 77 ? -6.011 -12.998 -5.968 1.00 41.72 77 MET A N 1
ATOM 591 C CA . MET A 1 77 ? -5.992 -12.499 -7.358 1.00 41.72 77 MET A CA 1
ATOM 592 C C . MET A 1 77 ? -4.994 -13.216 -8.280 1.00 41.72 77 MET A C 1
ATOM 594 O O . MET A 1 77 ? -5.121 -13.123 -9.497 1.00 41.72 77 MET A O 1
ATOM 598 N N . ALA A 1 78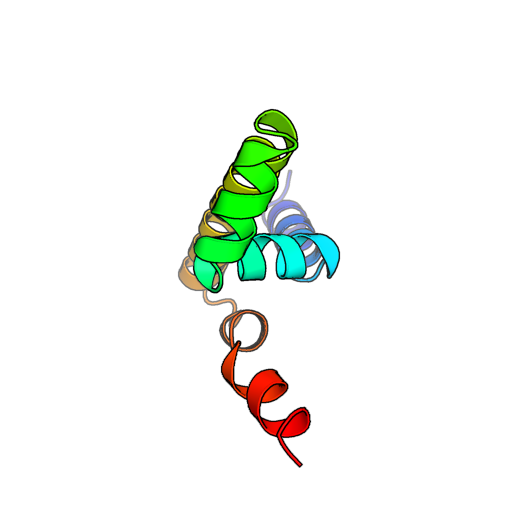 ? -4.042 -13.982 -7.736 1.00 42.12 78 ALA A N 1
ATOM 599 C CA . ALA A 1 78 ? -3.143 -14.804 -8.552 1.00 42.12 78 ALA A CA 1
ATOM 600 C C . ALA A 1 78 ? -3.832 -16.066 -9.115 1.00 42.12 78 ALA A C 1
ATOM 602 O O . ALA A 1 78 ? -3.418 -16.581 -10.150 1.00 42.12 78 ALA A O 1
ATOM 603 N N . SER A 1 79 ? -4.906 -16.544 -8.473 1.00 33.03 79 SER A N 1
ATOM 604 C CA . SER A 1 79 ? -5.616 -17.764 -8.892 1.00 33.03 79 SER A CA 1
ATOM 605 C C . SER A 1 79 ? -6.614 -17.547 -10.036 1.00 33.03 79 SER A C 1
ATOM 607 O O . SER A 1 79 ? -6.942 -18.498 -10.739 1.00 33.03 79 SER A O 1
ATOM 609 N N . GLU A 1 80 ? -7.088 -16.318 -10.267 1.00 37.94 80 GLU A N 1
ATOM 610 C CA . GLU A 1 80 ? -8.076 -16.036 -11.327 1.00 37.94 80 GLU A CA 1
ATOM 611 C C . GLU A 1 80 ? -7.452 -15.636 -12.676 1.00 37.94 80 GLU A C 1
ATOM 613 O O . GLU A 1 80 ? -8.164 -15.567 -13.672 1.00 37.94 80 GLU A O 1
ATOM 618 N N . MET A 1 81 ? -6.130 -15.434 -12.751 1.00 38.69 81 MET A N 1
ATOM 619 C CA . MET A 1 81 ? -5.415 -15.177 -14.017 1.00 38.69 81 MET A CA 1
ATOM 620 C C . MET A 1 81 ? -4.684 -16.412 -14.579 1.00 38.69 81 MET A C 1
ATOM 622 O O . MET A 1 81 ? -3.957 -16.290 -15.563 1.00 38.69 81 MET A O 1
ATOM 626 N N . MET A 1 82 ? -4.867 -17.598 -13.982 1.00 36.56 82 MET A N 1
ATOM 627 C CA . MET A 1 82 ? -4.245 -18.857 -14.432 1.00 36.56 82 MET A CA 1
ATOM 628 C C . MET A 1 82 ? -5.218 -19.874 -15.060 1.00 36.56 82 MET A C 1
ATOM 630 O O . MET A 1 82 ? -4.818 -21.020 -15.264 1.00 36.56 82 MET A O 1
ATOM 634 N N . ASN A 1 83 ? -6.445 -19.473 -15.416 1.00 36.16 83 ASN A N 1
ATOM 635 C CA . ASN A 1 83 ? -7.381 -20.309 -16.186 1.00 36.16 83 ASN A CA 1
ATOM 636 C C . ASN A 1 83 ? -7.791 -19.651 -17.504 1.00 36.16 83 ASN A C 1
ATOM 638 O O . ASN A 1 83 ? -8.281 -18.502 -17.455 1.00 36.16 83 ASN A O 1
#